Protein AF-A0A3L6MU27-F1 (afdb_monomer)

Mean predicted aligned error: 10.03 Å

Structure (mmCIF, N/CA/C/O backbone):
data_AF-A0A3L6MU27-F1
#
_entry.id   AF-A0A3L6MU27-F1
#
loop_
_atom_site.group_PDB
_atom_site.id
_atom_site.type_symbol
_atom_site.label_atom_id
_atom_site.label_alt_id
_atom_site.label_comp_id
_atom_site.label_asym_id
_atom_site.label_entity_id
_atom_site.label_seq_id
_atom_site.pdbx_PDB_ins_code
_atom_site.Cartn_x
_atom_site.Cartn_y
_atom_site.Cartn_z
_atom_site.occupancy
_atom_site.B_iso_or_equiv
_atom_site.auth_seq_id
_atom_site.auth_comp_id
_atom_site.auth_asym_id
_atom_site.auth_atom_id
_atom_site.pdbx_PDB_model_num
ATOM 1 N N . MET A 1 1 ? -32.184 4.919 -13.809 1.00 33.75 1 MET A N 1
ATOM 2 C CA . MET A 1 1 ? -31.709 4.452 -12.488 1.00 33.75 1 MET A CA 1
ATOM 3 C C . MET A 1 1 ? -30.527 3.514 -12.733 1.00 33.75 1 MET A C 1
ATOM 5 O O . MET A 1 1 ? -30.750 2.382 -13.135 1.00 33.75 1 MET A O 1
ATOM 9 N N . LEU A 1 2 ? -29.279 3.995 -12.640 1.00 29.23 2 LEU A N 1
ATOM 10 C CA . LEU A 1 2 ? -28.095 3.145 -12.842 1.00 29.23 2 LEU A CA 1
ATOM 11 C C . LEU A 1 2 ? -27.779 2.403 -11.536 1.00 29.23 2 LEU A C 1
ATOM 13 O O . LEU A 1 2 ? -27.376 3.024 -10.557 1.00 29.23 2 LEU A O 1
ATOM 17 N N . ARG A 1 3 ? -27.945 1.077 -11.525 1.00 33.16 3 ARG A N 1
ATOM 18 C CA . ARG A 1 3 ? -27.339 0.211 -10.507 1.00 33.16 3 ARG A CA 1
ATOM 19 C C . ARG A 1 3 ? -25.890 -0.042 -10.925 1.00 33.16 3 ARG A C 1
ATOM 21 O O . ARG A 1 3 ? -25.657 -0.762 -11.889 1.00 33.16 3 ARG A O 1
ATOM 28 N N . LYS A 1 4 ? -24.922 0.558 -10.226 1.00 35.19 4 LYS A N 1
ATOM 29 C CA . LYS A 1 4 ? -23.520 0.125 -10.294 1.00 35.19 4 LYS A CA 1
ATOM 30 C C . LYS A 1 4 ? -23.440 -1.233 -9.597 1.00 35.19 4 LYS A C 1
ATOM 32 O O . LYS A 1 4 ? -23.516 -1.316 -8.377 1.00 35.19 4 LYS A O 1
ATOM 37 N N . THR A 1 5 ? -23.355 -2.306 -10.369 1.00 35.03 5 THR A N 1
ATOM 38 C CA . THR A 1 5 ? -22.972 -3.617 -9.848 1.00 35.03 5 THR A CA 1
ATOM 39 C C . THR A 1 5 ? -21.467 -3.556 -9.595 1.00 35.03 5 THR A C 1
ATOM 41 O O . THR A 1 5 ? -20.701 -3.383 -10.542 1.00 35.03 5 THR A O 1
ATOM 44 N N . ALA A 1 6 ? -21.028 -3.618 -8.336 1.00 39.75 6 ALA A N 1
ATOM 45 C CA . ALA A 1 6 ? -19.606 -3.729 -8.027 1.00 39.75 6 ALA A CA 1
ATOM 46 C C . ALA A 1 6 ? -19.101 -5.069 -8.584 1.00 39.75 6 ALA A C 1
ATOM 48 O O . ALA A 1 6 ? -19.510 -6.137 -8.126 1.00 39.75 6 ALA A O 1
ATOM 49 N N . ALA A 1 7 ? -18.270 -5.022 -9.625 1.00 39.44 7 ALA A N 1
ATOM 50 C CA . ALA A 1 7 ? -17.615 -6.210 -10.147 1.00 39.44 7 ALA A CA 1
ATOM 51 C C . ALA A 1 7 ? -16.613 -6.709 -9.097 1.00 39.44 7 ALA A C 1
ATOM 53 O O . ALA A 1 7 ? -15.696 -5.987 -8.707 1.00 39.44 7 ALA A O 1
ATOM 54 N N . ILE A 1 8 ? -16.801 -7.941 -8.628 1.00 42.66 8 ILE A N 1
ATOM 55 C CA . ILE A 1 8 ? -15.897 -8.595 -7.681 1.00 42.66 8 ILE A CA 1
ATOM 56 C C . ILE A 1 8 ? -14.601 -8.924 -8.433 1.00 42.66 8 ILE A C 1
ATOM 58 O O . ILE A 1 8 ? -14.545 -9.895 -9.186 1.00 42.66 8 ILE A O 1
ATOM 62 N N . VAL A 1 9 ? -13.556 -8.113 -8.255 1.00 46.97 9 VAL A N 1
ATOM 63 C CA . VAL A 1 9 ? -12.234 -8.366 -8.848 1.00 46.97 9 VAL A CA 1
ATOM 64 C C . VAL A 1 9 ? -11.330 -8.994 -7.792 1.00 46.97 9 VAL A C 1
ATOM 66 O O . VAL A 1 9 ? -10.852 -8.310 -6.890 1.00 46.97 9 VAL A O 1
ATOM 69 N N . LYS A 1 10 ? -11.073 -10.303 -7.908 1.00 51.50 10 LYS A N 1
ATOM 70 C CA . LYS A 1 10 ? -10.020 -10.974 -7.132 1.00 51.50 10 LYS A CA 1
ATOM 71 C C . LYS A 1 10 ? -8.662 -10.594 -7.718 1.00 51.50 10 LYS A C 1
ATOM 73 O O . LYS A 1 10 ? -8.339 -10.988 -8.835 1.00 51.50 10 LYS A O 1
ATOM 78 N N . VAL A 1 11 ? -7.865 -9.843 -6.964 1.00 51.44 11 VAL A N 1
ATOM 79 C CA . VAL A 1 11 ? -6.502 -9.471 -7.361 1.00 51.44 11 VAL A CA 1
ATOM 80 C C . VAL A 1 11 ? -5.537 -10.579 -6.937 1.00 51.44 11 VAL A C 1
ATOM 82 O O . VAL A 1 11 ? -5.315 -10.795 -5.746 1.00 51.44 11 VAL A O 1
ATOM 85 N N . GLN A 1 12 ? -4.964 -11.286 -7.909 1.00 53.38 12 GLN A N 1
ATOM 86 C CA . GLN A 1 12 ? -3.901 -12.266 -7.683 1.00 53.38 12 GLN A CA 1
ATOM 87 C C . GLN A 1 12 ? -2.571 -11.683 -8.162 1.00 53.38 12 GLN A C 1
ATOM 89 O O . GLN A 1 12 ? -2.470 -11.222 -9.298 1.00 53.38 12 GLN A O 1
ATOM 94 N N . ALA A 1 13 ? -1.558 -11.683 -7.294 1.00 58.94 13 ALA A N 1
ATOM 95 C CA . ALA A 1 13 ? -0.199 -11.361 -7.704 1.00 58.94 13 ALA A CA 1
ATOM 96 C C . ALA A 1 13 ? 0.385 -12.535 -8.498 1.00 58.94 13 ALA A C 1
ATOM 98 O O . ALA A 1 13 ? 0.317 -13.681 -8.057 1.00 58.94 13 ALA A O 1
ATOM 99 N N . SER A 1 14 ? 0.988 -12.231 -9.644 1.00 61.00 14 SER A N 1
ATOM 100 C CA . SER A 1 14 ? 1.679 -13.212 -10.492 1.00 61.00 14 SER A CA 1
ATOM 101 C C . SER A 1 14 ? 3.170 -13.345 -10.155 1.00 61.00 14 SER A C 1
ATOM 103 O O . SER A 1 14 ? 3.901 -14.033 -10.861 1.00 61.00 14 SER A O 1
ATOM 105 N N . THR A 1 15 ? 3.636 -12.657 -9.109 1.00 60.47 15 THR A N 1
ATOM 106 C CA . THR A 1 15 ? 5.044 -12.567 -8.705 1.00 60.47 15 THR A CA 1
ATOM 107 C C . THR A 1 15 ? 5.208 -12.900 -7.226 1.00 60.47 15 THR A C 1
ATOM 109 O O . THR A 1 15 ? 4.252 -12.846 -6.446 1.00 60.47 15 THR A O 1
ATOM 112 N N . ASN A 1 16 ? 6.440 -13.215 -6.822 1.00 68.88 16 ASN A N 1
ATOM 113 C CA . ASN A 1 16 ? 6.778 -13.367 -5.410 1.00 68.88 16 ASN A CA 1
ATOM 114 C C . ASN A 1 16 ? 6.515 -12.055 -4.653 1.00 68.88 16 ASN A C 1
ATOM 116 O O . ASN A 1 16 ? 6.714 -10.959 -5.180 1.00 68.88 16 ASN A O 1
ATOM 120 N N . VAL A 1 17 ? 6.047 -12.186 -3.412 1.00 77.75 17 VAL A N 1
ATOM 121 C CA . VAL A 1 17 ? 5.805 -11.057 -2.509 1.00 77.75 17 VAL A CA 1
ATOM 122 C C . VAL A 1 17 ? 7.037 -10.872 -1.637 1.00 77.75 17 VAL A C 1
ATOM 124 O O . VAL A 1 17 ? 7.345 -11.753 -0.831 1.00 77.75 17 VAL A O 1
ATOM 127 N N . ASP A 1 18 ? 7.675 -9.712 -1.752 1.00 86.25 18 ASP A N 1
ATOM 128 C CA . ASP A 1 18 ? 8.831 -9.343 -0.939 1.00 86.25 18 ASP A CA 1
ATOM 129 C C . ASP A 1 18 ? 8.439 -8.385 0.191 1.00 86.25 18 ASP A C 1
ATOM 131 O O . ASP A 1 18 ? 7.551 -7.538 0.048 1.00 86.25 18 ASP A O 1
ATOM 135 N N . SER A 1 19 ? 9.112 -8.518 1.334 1.00 90.25 19 SER A N 1
ATOM 136 C CA . SER A 1 19 ? 8.971 -7.581 2.449 1.00 90.25 19 SER A CA 1
ATOM 137 C C . SER A 1 19 ? 9.563 -6.228 2.070 1.00 90.25 19 SER A C 1
ATOM 139 O O . SER A 1 19 ? 10.712 -6.153 1.644 1.00 90.25 19 SER A O 1
ATOM 141 N N . ILE A 1 20 ? 8.801 -5.157 2.277 1.00 90.00 20 ILE A N 1
ATOM 142 C CA . ILE A 1 20 ? 9.219 -3.792 1.955 1.00 90.00 20 ILE A CA 1
ATOM 143 C C . ILE A 1 20 ? 8.767 -2.814 3.041 1.00 90.00 20 ILE A C 1
ATOM 145 O O . ILE A 1 20 ? 7.733 -3.017 3.681 1.00 90.00 20 ILE A O 1
ATOM 149 N N . ARG A 1 21 ? 9.543 -1.749 3.256 1.00 89.69 21 ARG A N 1
ATOM 150 C CA . ARG A 1 21 ? 9.246 -0.669 4.213 1.00 89.69 21 ARG A CA 1
ATOM 151 C C . ARG A 1 21 ? 9.402 0.712 3.561 1.00 89.69 21 ARG A C 1
ATOM 153 O O . ARG A 1 21 ? 10.018 0.803 2.498 1.00 89.69 21 ARG A O 1
ATOM 160 N N . PRO A 1 22 ? 8.886 1.786 4.188 1.00 90.75 22 PRO A N 1
ATOM 161 C CA . PRO A 1 22 ? 9.177 3.142 3.747 1.00 90.75 22 PRO A CA 1
ATOM 162 C C . PRO A 1 22 ? 10.685 3.410 3.611 1.00 90.75 22 PRO A C 1
ATOM 164 O O . PRO A 1 22 ? 11.485 2.846 4.362 1.00 90.75 22 PRO A O 1
ATOM 167 N N . GLY A 1 23 ? 11.076 4.237 2.642 1.00 93.88 23 GLY A N 1
ATOM 168 C CA . GLY A 1 23 ? 12.479 4.500 2.295 1.00 93.88 23 GLY A CA 1
ATOM 169 C C . GLY A 1 23 ? 13.076 3.530 1.273 1.00 93.88 23 GLY A C 1
ATOM 170 O O . GLY A 1 23 ? 14.249 3.661 0.917 1.00 93.88 23 GLY A O 1
ATOM 171 N N . GLN A 1 24 ? 12.295 2.568 0.774 1.00 96.44 24 GLN A N 1
ATOM 172 C CA . GLN A 1 24 ? 12.776 1.531 -0.142 1.00 96.44 24 GLN A CA 1
ATOM 173 C C . GLN A 1 24 ? 12.132 1.591 -1.525 1.00 96.44 24 GLN A C 1
A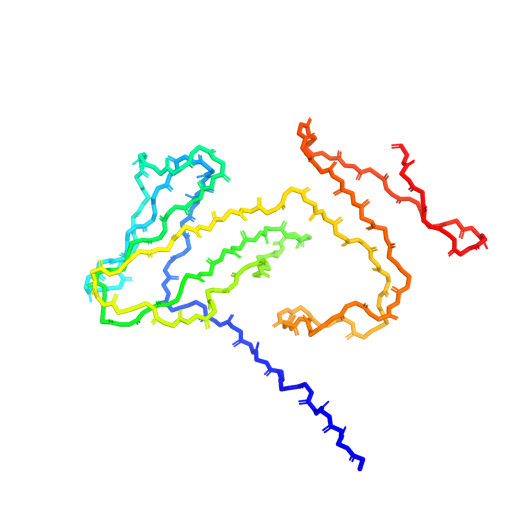TOM 175 O O . GLN A 1 24 ? 11.074 2.185 -1.752 1.00 96.44 24 GLN A O 1
ATOM 180 N N . THR A 1 25 ? 12.806 0.936 -2.460 1.00 96.44 25 THR A N 1
ATOM 181 C CA . THR A 1 25 ? 12.365 0.693 -3.822 1.00 96.44 25 THR A CA 1
ATOM 182 C C . THR A 1 25 ? 12.098 -0.796 -4.027 1.00 96.44 25 THR A C 1
ATOM 184 O O . THR A 1 25 ? 12.841 -1.639 -3.531 1.00 96.44 25 THR A O 1
ATOM 187 N N . TYR A 1 26 ? 11.053 -1.121 -4.778 1.00 95.19 26 TYR A N 1
ATOM 188 C CA . TYR A 1 26 ? 10.836 -2.439 -5.362 1.00 95.19 26 TYR A CA 1
ATOM 189 C C . TYR A 1 26 ? 11.065 -2.328 -6.862 1.00 95.19 26 TYR A C 1
ATOM 191 O O . TYR A 1 26 ? 10.398 -1.530 -7.520 1.00 95.19 26 TYR A O 1
ATOM 199 N N . THR A 1 27 ? 11.973 -3.121 -7.419 1.00 95.50 27 THR A N 1
ATOM 200 C CA . THR A 1 27 ? 12.214 -3.157 -8.864 1.00 95.50 27 THR A CA 1
ATOM 201 C C . THR A 1 27 ? 11.766 -4.492 -9.429 1.00 95.50 27 THR A C 1
ATOM 203 O O . THR A 1 27 ? 12.242 -5.538 -8.991 1.00 95.50 27 THR A O 1
ATOM 206 N N . LEU A 1 28 ? 10.860 -4.439 -10.406 1.00 94.00 28 LEU A N 1
ATOM 207 C CA . LEU A 1 28 ? 10.418 -5.598 -11.171 1.00 94.00 28 LEU A CA 1
ATOM 208 C C . LEU A 1 28 ? 11.221 -5.679 -12.468 1.00 94.00 28 LEU A C 1
ATOM 210 O O . LEU A 1 28 ? 11.144 -4.768 -13.290 1.00 94.00 28 LEU A O 1
ATOM 214 N N . THR A 1 29 ? 11.991 -6.742 -12.655 1.00 93.44 29 THR A N 1
ATOM 215 C CA . THR A 1 29 ? 12.830 -6.962 -13.842 1.00 93.44 29 THR A CA 1
ATOM 216 C C . THR A 1 29 ? 12.012 -7.436 -15.058 1.00 93.44 29 THR A C 1
ATOM 218 O O . THR A 1 29 ? 10.853 -7.829 -14.904 1.00 93.44 29 THR A O 1
ATOM 221 N N . PRO A 1 30 ? 12.585 -7.430 -16.284 1.00 93.06 30 PRO A N 1
ATOM 222 C CA . PRO A 1 30 ? 11.893 -7.892 -17.496 1.00 93.06 30 PRO A CA 1
ATOM 223 C C . PRO A 1 30 ? 11.333 -9.322 -17.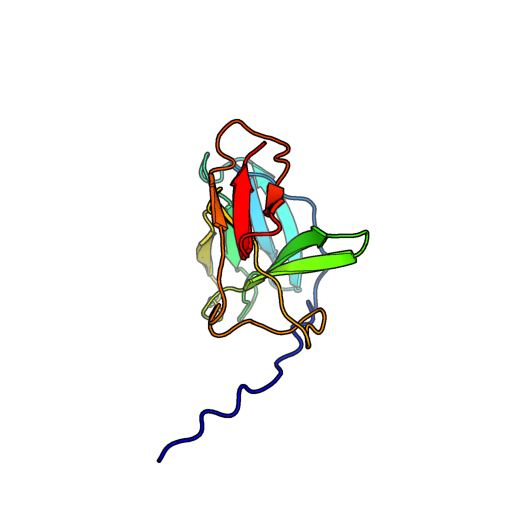438 1.00 93.06 30 PRO A C 1
ATOM 225 O O . PRO A 1 30 ? 10.359 -9.620 -18.122 1.00 93.06 30 PRO A O 1
ATOM 228 N N . ASP A 1 31 ? 11.927 -10.193 -16.623 1.00 89.44 31 ASP A N 1
ATOM 229 C CA . ASP A 1 31 ? 11.507 -11.576 -16.372 1.00 89.44 31 ASP A CA 1
ATOM 230 C C . ASP A 1 31 ? 10.550 -11.713 -15.170 1.00 89.44 31 ASP A C 1
ATOM 232 O O . ASP A 1 31 ? 10.369 -12.809 -14.641 1.00 89.44 31 ASP A O 1
ATOM 236 N N . TYR A 1 32 ? 9.925 -10.608 -14.745 1.00 87.12 32 TYR A N 1
ATOM 237 C CA . TYR A 1 32 ? 8.953 -10.544 -13.649 1.00 87.12 32 TYR A CA 1
ATOM 238 C C . TYR A 1 32 ? 9.505 -10.992 -12.285 1.00 87.12 32 TYR A C 1
ATOM 240 O O . TYR A 1 32 ? 8.757 -11.465 -11.424 1.00 87.12 32 TYR A O 1
ATOM 248 N N . ARG A 1 33 ? 10.809 -10.806 -12.049 1.00 89.56 33 ARG A N 1
ATOM 249 C CA . ARG A 1 33 ? 11.422 -11.025 -10.735 1.00 89.56 33 ARG A CA 1
ATOM 250 C C . ARG A 1 33 ? 11.509 -9.720 -9.953 1.00 89.56 33 ARG A C 1
ATOM 252 O O . ARG A 1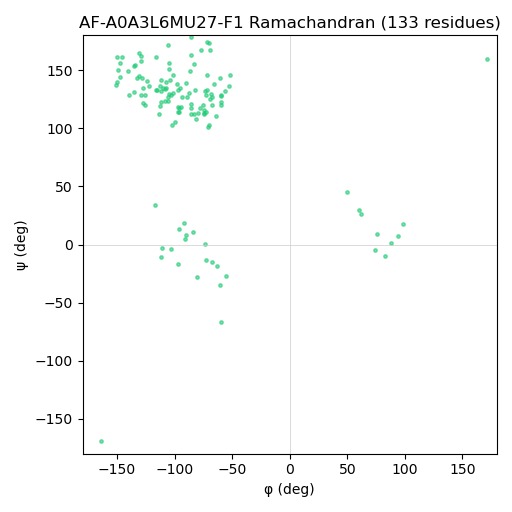 33 ? 11.887 -8.675 -10.476 1.00 89.56 33 ARG A O 1
ATOM 259 N N . GLY A 1 34 ? 11.123 -9.792 -8.686 1.00 89.38 34 GLY A N 1
ATOM 260 C CA . GLY A 1 34 ? 11.192 -8.682 -7.747 1.00 89.38 34 GLY A CA 1
ATOM 261 C C . GLY A 1 34 ? 12.537 -8.586 -7.049 1.00 89.38 34 GLY A C 1
ATOM 262 O O . GLY A 1 34 ? 13.185 -9.598 -6.788 1.00 89.38 34 GLY A O 1
ATOM 263 N N . SER A 1 35 ? 12.937 -7.366 -6.707 1.00 92.38 35 SER A N 1
ATOM 264 C CA . SER A 1 35 ? 13.976 -7.122 -5.706 1.00 92.38 35 SER A CA 1
ATOM 265 C C . SER A 1 35 ? 13.705 -5.832 -4.941 1.00 92.38 35 SER A C 1
ATOM 267 O O . SER A 1 35 ? 13.214 -4.851 -5.509 1.00 92.38 35 SER A O 1
ATOM 269 N N . VAL A 1 36 ? 14.039 -5.834 -3.651 1.00 95.19 36 VAL A N 1
ATOM 270 C CA . VAL A 1 36 ? 13.907 -4.675 -2.763 1.00 95.19 36 VAL A CA 1
ATOM 271 C C . VAL A 1 36 ? 15.283 -4.073 -2.515 1.00 95.19 36 VAL A C 1
ATOM 273 O O . VAL A 1 36 ? 16.210 -4.787 -2.146 1.00 95.19 36 VAL A O 1
ATOM 276 N N . ASN A 1 37 ? 15.404 -2.761 -2.699 1.00 94.44 37 ASN A N 1
ATOM 277 C CA . ASN A 1 37 ? 16.632 -2.005 -2.458 1.00 94.44 37 ASN A CA 1
ATOM 278 C C . ASN A 1 37 ? 16.312 -0.721 -1.685 1.00 94.44 37 ASN A C 1
ATOM 280 O O . ASN A 1 37 ? 15.205 -0.197 -1.792 1.00 94.44 37 ASN A O 1
ATOM 284 N N . ASP A 1 38 ? 17.271 -0.174 -0.944 1.00 95.44 38 ASP A N 1
ATOM 285 C CA . ASP A 1 38 ? 17.115 1.150 -0.328 1.00 95.44 38 ASP A CA 1
ATOM 286 C C . ASP A 1 38 ? 17.129 2.279 -1.389 1.00 95.44 38 ASP A C 1
ATOM 288 O O . ASP A 1 38 ? 17.353 2.038 -2.577 1.00 95.44 38 ASP A O 1
ATOM 292 N N . GLY A 1 39 ? 16.854 3.524 -0.978 1.00 93.06 39 GLY A N 1
ATOM 293 C CA . GLY A 1 39 ? 16.877 4.705 -1.863 1.00 93.06 39 GLY A CA 1
ATOM 294 C C . GLY A 1 39 ? 15.507 5.148 -2.397 1.00 93.06 39 GLY A C 1
ATOM 295 O O . GLY A 1 39 ? 15.426 5.880 -3.386 1.00 93.06 39 GLY A O 1
ATOM 296 N N . GLY A 1 40 ? 14.424 4.699 -1.761 1.00 93.31 40 GLY A N 1
ATOM 297 C CA . GLY A 1 40 ? 13.066 5.197 -1.990 1.00 93.31 40 GLY A CA 1
ATOM 298 C C . GLY A 1 40 ? 12.728 6.440 -1.149 1.00 93.31 40 GLY A C 1
ATOM 299 O O . GLY A 1 40 ? 13.551 6.902 -0.357 1.00 93.31 40 GLY A O 1
ATOM 300 N N . PRO A 1 41 ? 11.511 6.994 -1.299 1.00 92.81 41 PRO A N 1
ATOM 301 C CA . PRO A 1 41 ? 11.047 8.131 -0.498 1.00 92.81 41 PRO A CA 1
ATOM 302 C C . PRO A 1 41 ? 10.902 7.749 0.983 1.00 92.81 41 PRO A C 1
ATOM 304 O O . PRO A 1 41 ? 10.398 6.676 1.290 1.00 92.81 41 PRO A O 1
ATOM 307 N N . GLN A 1 42 ? 11.311 8.614 1.919 1.00 90.19 42 GLN A N 1
ATOM 308 C CA . GLN A 1 42 ? 11.301 8.286 3.358 1.00 90.19 42 GLN A CA 1
ATOM 309 C C . GLN A 1 42 ? 9.906 7.955 3.911 1.00 90.19 42 GLN A C 1
ATOM 311 O O . GLN A 1 42 ? 9.773 7.102 4.783 1.00 90.19 42 GLN A O 1
ATOM 316 N N . ASP A 1 43 ? 8.871 8.612 3.393 1.00 87.75 43 ASP A N 1
ATOM 317 C CA . ASP A 1 43 ? 7.471 8.450 3.787 1.00 87.75 43 ASP A CA 1
ATOM 318 C C . ASP A 1 43 ? 6.701 7.481 2.872 1.00 87.75 43 ASP A C 1
ATOM 320 O O . ASP A 1 43 ? 5.471 7.426 2.901 1.00 87.75 43 ASP A O 1
ATOM 324 N N . GLY A 1 44 ? 7.402 6.709 2.039 1.00 90.38 44 GLY A N 1
ATOM 325 C CA . GLY A 1 44 ? 6.752 5.840 1.072 1.00 90.38 44 GLY A CA 1
ATOM 326 C C . GLY A 1 44 ? 7.647 4.770 0.474 1.00 90.38 44 GLY A C 1
ATOM 327 O O . GLY A 1 44 ? 8.761 4.501 0.906 1.00 90.38 44 GLY A O 1
ATOM 328 N N . ILE A 1 45 ? 7.120 4.132 -0.553 1.00 93.44 45 ILE A N 1
ATOM 329 C CA . ILE A 1 45 ? 7.759 3.060 -1.300 1.00 93.44 45 ILE A CA 1
ATOM 330 C C . ILE A 1 45 ? 7.789 3.490 -2.760 1.00 93.44 45 ILE A C 1
ATOM 332 O O . ILE A 1 45 ? 6.812 4.046 -3.256 1.00 93.44 45 ILE A O 1
ATOM 336 N N . ARG A 1 46 ? 8.875 3.217 -3.479 1.00 95.19 46 ARG A N 1
ATOM 337 C CA . ARG A 1 46 ? 8.909 3.409 -4.934 1.00 95.19 46 ARG A CA 1
ATOM 338 C C . ARG A 1 46 ? 8.844 2.067 -5.643 1.00 95.19 46 ARG A C 1
ATOM 340 O O . ARG A 1 46 ? 9.693 1.215 -5.427 1.00 95.19 46 ARG A O 1
ATOM 347 N N . PHE A 1 47 ? 7.872 1.887 -6.519 1.00 95.00 47 PHE A N 1
ATOM 348 C CA . PHE A 1 47 ? 7.844 0.771 -7.453 1.00 95.00 47 PHE A CA 1
ATOM 349 C C . PHE A 1 47 ? 8.485 1.197 -8.776 1.00 95.00 47 PHE A C 1
ATOM 351 O O . PHE A 1 47 ? 8.077 2.199 -9.355 1.00 95.00 47 PHE A O 1
ATOM 358 N N . ASN A 1 48 ? 9.467 0.440 -9.257 1.00 95.88 48 ASN A N 1
ATOM 359 C CA . ASN A 1 48 ? 10.124 0.632 -10.546 1.00 95.88 48 ASN A CA 1
ATOM 360 C C . ASN A 1 48 ? 9.775 -0.545 -11.457 1.00 95.88 48 ASN A C 1
ATOM 362 O O . ASN A 1 48 ? 10.128 -1.689 -11.157 1.00 95.88 48 ASN A O 1
ATOM 366 N N . ASN A 1 49 ? 9.123 -0.275 -12.584 1.00 95.88 49 ASN A N 1
ATOM 367 C CA . ASN A 1 49 ? 8.783 -1.316 -13.540 1.00 95.88 49 ASN A CA 1
ATOM 368 C C . ASN A 1 49 ? 9.816 -1.392 -14.671 1.00 95.88 49 ASN A C 1
ATOM 370 O O . ASN A 1 49 ? 9.953 -0.452 -15.448 1.00 95.88 49 ASN A O 1
ATOM 374 N N . GLN A 1 50 ? 10.497 -2.527 -14.812 1.00 95.94 50 GLN A N 1
ATOM 375 C CA . GLN A 1 50 ? 11.306 -2.873 -15.989 1.00 95.94 50 GLN A CA 1
ATOM 376 C C . GLN A 1 50 ? 10.692 -4.030 -16.799 1.00 95.94 50 GLN A C 1
ATOM 378 O O . GLN A 1 50 ? 11.197 -4.365 -17.872 1.00 95.94 50 GLN A O 1
ATOM 383 N N . ALA A 1 51 ? 9.584 -4.617 -16.334 1.00 92.62 51 ALA A N 1
ATOM 384 C CA . ALA A 1 51 ? 8.751 -5.508 -17.138 1.00 92.62 51 ALA A CA 1
ATOM 385 C C . ALA A 1 51 ? 7.973 -4.724 -18.208 1.00 92.62 51 ALA A C 1
ATOM 387 O O . ALA A 1 51 ? 8.039 -3.497 -18.262 1.00 92.62 51 ALA A O 1
ATOM 388 N N . ASP A 1 52 ? 7.255 -5.421 -19.093 1.00 91.50 52 ASP A N 1
ATOM 389 C CA . ASP A 1 52 ? 6.451 -4.772 -20.141 1.00 91.50 52 ASP A CA 1
ATOM 390 C C . ASP A 1 52 ? 5.375 -3.848 -19.543 1.00 91.50 52 ASP A C 1
ATOM 392 O O . ASP A 1 52 ? 5.462 -2.620 -19.634 1.00 91.50 52 ASP A O 1
ATOM 396 N N . ARG A 1 53 ? 4.400 -4.439 -18.848 1.00 90.06 53 ARG A N 1
ATOM 397 C CA . ARG A 1 53 ? 3.359 -3.724 -18.107 1.00 90.06 53 ARG A CA 1
ATOM 398 C C . ARG A 1 53 ? 3.084 -4.413 -16.781 1.00 90.06 53 ARG A C 1
ATOM 400 O O . ARG A 1 53 ? 2.841 -5.619 -16.752 1.00 90.06 53 ARG A O 1
ATOM 407 N N . ALA A 1 54 ? 3.108 -3.649 -15.692 1.00 89.00 54 ALA A N 1
ATOM 408 C CA . ALA A 1 54 ? 2.825 -4.165 -14.356 1.00 89.00 54 ALA A CA 1
ATOM 409 C C . ALA A 1 54 ? 2.194 -3.100 -13.452 1.00 89.00 54 ALA A C 1
ATOM 411 O O . ALA A 1 54 ? 2.472 -1.908 -13.581 1.00 89.00 54 ALA A O 1
ATOM 412 N N . SER A 1 55 ? 1.364 -3.545 -12.511 1.00 88.75 55 SER A N 1
ATOM 413 C CA . SER A 1 55 ? 0.806 -2.710 -11.446 1.00 88.75 55 SER A CA 1
ATOM 414 C C . SER A 1 55 ? 1.318 -3.219 -10.102 1.00 88.75 55 SER A C 1
ATOM 416 O O . SER A 1 55 ? 1.256 -4.428 -9.862 1.00 88.75 55 SER A O 1
ATOM 418 N N . PRO A 1 56 ? 1.804 -2.342 -9.211 1.00 88.94 56 PRO A N 1
ATOM 419 C CA . PRO A 1 56 ? 2.199 -2.764 -7.878 1.00 88.94 56 PRO A CA 1
ATOM 420 C C . PRO A 1 56 ? 0.975 -3.105 -7.027 1.00 88.94 56 PRO A C 1
ATOM 422 O O . PRO A 1 56 ? -0.069 -2.454 -7.118 1.00 88.94 56 PRO A O 1
ATOM 425 N N . ILE A 1 57 ? 1.133 -4.093 -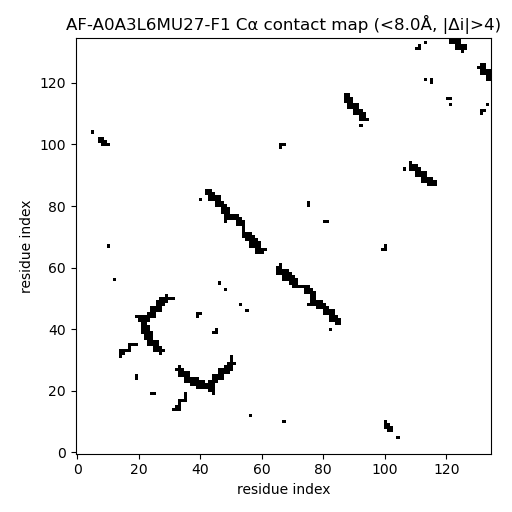6.148 1.00 86.19 57 ILE A N 1
ATOM 426 C CA . ILE A 1 57 ? 0.167 -4.424 -5.100 1.00 86.19 57 ILE A CA 1
ATOM 427 C C . ILE A 1 57 ? 0.920 -4.420 -3.774 1.00 86.19 57 ILE A C 1
ATOM 429 O O . ILE A 1 57 ? 1.950 -5.082 -3.648 1.00 86.19 57 ILE A O 1
ATOM 433 N N . VAL A 1 58 ? 0.409 -3.692 -2.782 1.00 85.50 58 VAL A N 1
ATOM 434 C CA . VAL A 1 58 ? 0.948 -3.736 -1.417 1.00 85.50 58 VAL A CA 1
ATOM 435 C C . VAL A 1 58 ? 0.017 -4.571 -0.559 1.00 85.50 58 VAL A C 1
ATOM 437 O O . VAL A 1 58 ? -1.192 -4.337 -0.521 1.00 85.50 58 VAL A O 1
ATOM 440 N N . TYR A 1 59 ? 0.596 -5.537 0.148 1.00 83.38 59 TYR A N 1
ATOM 441 C CA . TYR A 1 59 ? -0.117 -6.411 1.067 1.00 83.38 59 TYR A CA 1
ATOM 442 C C . TYR A 1 59 ? 0.150 -6.023 2.519 1.00 83.38 59 TYR A C 1
ATOM 444 O O . TYR A 1 59 ? 1.236 -5.564 2.870 1.00 83.38 59 TYR A O 1
ATOM 452 N N . ARG A 1 60 ? -0.827 -6.296 3.384 1.00 79.75 60 ARG A N 1
ATOM 453 C CA . ARG A 1 60 ? -0.676 -6.297 4.841 1.00 79.75 60 ARG A CA 1
ATOM 454 C C . ARG A 1 60 ? -1.202 -7.609 5.403 1.00 79.75 60 ARG A C 1
ATOM 456 O O . ARG A 1 60 ? -2.200 -8.135 4.920 1.00 79.75 60 ARG A O 1
ATOM 463 N N . THR A 1 61 ? -0.553 -8.130 6.437 1.00 78.69 61 THR A N 1
ATOM 464 C CA . THR A 1 61 ? -1.107 -9.246 7.209 1.00 78.69 61 THR A CA 1
ATOM 465 C C . THR A 1 61 ? -2.228 -8.728 8.107 1.00 78.69 61 THR A C 1
ATOM 467 O O . THR A 1 61 ? -1.991 -7.871 8.957 1.00 78.69 61 THR A O 1
ATOM 470 N N . ILE A 1 62 ? -3.436 -9.253 7.918 1.00 72.44 62 ILE A N 1
ATOM 471 C CA . ILE A 1 62 ? -4.631 -8.989 8.723 1.00 72.44 62 ILE A CA 1
ATOM 472 C C . ILE A 1 62 ? -5.183 -10.355 9.140 1.00 72.44 62 ILE A C 1
ATOM 474 O O . ILE A 1 62 ? -5.444 -11.199 8.285 1.00 72.44 62 ILE A O 1
ATOM 478 N N . ASN A 1 63 ? -5.310 -10.605 10.447 1.00 73.75 63 ASN A N 1
ATOM 479 C CA . ASN A 1 63 ? -5.762 -11.892 11.002 1.00 73.75 63 ASN A CA 1
ATOM 480 C C . ASN A 1 63 ? -5.016 -13.110 10.416 1.00 73.75 63 ASN A C 1
ATOM 482 O O . ASN A 1 63 ? -5.622 -14.092 9.995 1.00 73.75 63 ASN A O 1
ATOM 486 N N . GLY A 1 64 ? -3.686 -13.015 10.311 1.00 75.75 64 GLY A N 1
ATOM 487 C CA . GLY A 1 64 ? -2.836 -14.079 9.758 1.00 75.75 64 GLY A CA 1
ATOM 488 C C . GLY A 1 64 ? -2.905 -14.251 8.235 1.00 75.75 64 GLY A C 1
ATOM 489 O O . GLY A 1 64 ? -2.121 -15.014 7.679 1.00 75.75 64 GLY A O 1
ATOM 490 N N . SER A 1 65 ? -3.779 -13.517 7.541 1.00 74.69 65 SER A N 1
ATOM 491 C CA . SER A 1 65 ? -3.940 -13.580 6.085 1.00 74.69 65 SER A CA 1
ATOM 492 C C . SER A 1 65 ? -3.372 -12.335 5.405 1.00 74.69 65 SER A C 1
ATOM 494 O O . SER A 1 65 ? -3.550 -11.217 5.886 1.00 74.69 65 SER A O 1
ATOM 496 N N . ARG A 1 66 ? -2.697 -12.498 4.261 1.00 74.81 66 ARG A N 1
ATOM 497 C CA . ARG A 1 66 ? -2.248 -11.358 3.444 1.00 74.81 66 ARG A CA 1
ATOM 498 C C . ARG A 1 66 ? -3.443 -10.756 2.705 1.00 74.81 66 ARG A C 1
ATOM 500 O O . ARG A 1 66 ? -4.016 -11.402 1.835 1.00 74.81 66 ARG A O 1
ATOM 507 N N . ALA A 1 67 ? -3.782 -9.514 3.027 1.00 75.81 67 ALA A N 1
ATOM 508 C CA . ALA A 1 67 ? -4.816 -8.736 2.359 1.00 75.81 67 ALA A CA 1
ATOM 509 C C . ALA A 1 67 ? -4.174 -7.617 1.521 1.00 75.81 67 ALA A C 1
ATOM 511 O O . ALA A 1 67 ? -3.269 -6.940 2.020 1.00 75.81 67 ALA A O 1
ATOM 512 N N . PRO A 1 68 ? -4.594 -7.408 0.260 1.00 75.50 68 PRO A N 1
ATOM 513 C CA . PRO A 1 68 ? -4.148 -6.255 -0.510 1.00 75.50 68 PRO A CA 1
ATOM 514 C C . PRO A 1 68 ? -4.716 -4.979 0.124 1.00 75.50 68 PRO A C 1
ATOM 516 O O . PRO A 1 68 ? -5.918 -4.877 0.354 1.00 75.50 68 PRO A O 1
ATOM 519 N N . ILE A 1 69 ? -3.846 -4.015 0.415 1.00 77.25 69 ILE A N 1
ATOM 520 C CA . ILE A 1 69 ? -4.210 -2.700 0.974 1.00 77.25 69 ILE A CA 1
ATOM 521 C C . ILE A 1 69 ? -3.982 -1.559 -0.020 1.00 77.25 69 ILE A C 1
ATOM 523 O O . ILE A 1 69 ? -4.410 -0.433 0.210 1.00 77.25 69 ILE A O 1
ATOM 527 N N . TYR A 1 70 ? -3.302 -1.849 -1.127 1.00 80.38 70 TYR A N 1
ATOM 528 C CA . TYR A 1 70 ? -3.092 -0.922 -2.225 1.00 80.38 70 TYR A CA 1
ATOM 529 C C . TYR A 1 70 ? -2.953 -1.703 -3.526 1.00 80.38 70 TYR A C 1
ATOM 531 O O . TYR A 1 70 ? -2.243 -2.708 -3.570 1.00 80.38 70 TYR A O 1
ATOM 539 N N . VAL A 1 71 ? -3.586 -1.205 -4.582 1.00 82.06 71 VAL A N 1
ATOM 540 C CA . VAL A 1 71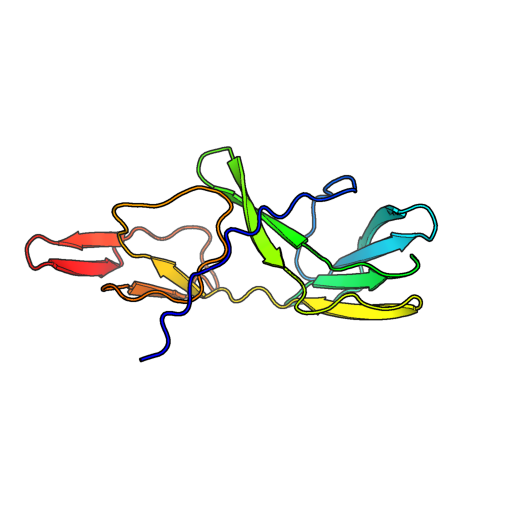 ? -3.411 -1.674 -5.957 1.00 82.06 71 VAL A CA 1
ATOM 541 C C . VAL A 1 71 ? -3.145 -0.440 -6.807 1.00 82.06 71 VAL A C 1
ATOM 543 O O . VAL A 1 71 ? -3.887 0.540 -6.721 1.00 82.06 71 VAL A O 1
ATOM 546 N N . GLY A 1 72 ? -2.079 -0.465 -7.605 1.00 80.31 72 GLY A N 1
ATOM 547 C CA . GLY A 1 72 ? -1.780 0.620 -8.534 1.00 80.31 72 GLY A CA 1
ATOM 548 C C . GLY A 1 72 ? -2.958 0.864 -9.479 1.00 80.31 72 GLY A C 1
ATOM 549 O O . GLY A 1 72 ? -3.497 -0.072 -10.064 1.00 80.31 72 GLY A O 1
ATOM 550 N N . SER A 1 73 ? -3.356 2.127 -9.640 1.00 74.00 73 SER A N 1
ATOM 551 C CA . SER A 1 73 ? -4.525 2.524 -10.441 1.00 74.00 73 SER A CA 1
ATOM 552 C C . SER A 1 73 ? -4.372 2.276 -11.945 1.00 74.00 73 SER A C 1
ATOM 554 O O . SER A 1 73 ? -5.358 2.314 -12.678 1.00 74.00 73 SER A O 1
ATOM 556 N N . MET A 1 74 ? -3.149 2.031 -12.416 1.00 80.06 74 MET A N 1
ATOM 557 C CA . MET A 1 74 ? -2.848 1.720 -13.807 1.00 80.06 74 MET A CA 1
ATOM 558 C C . MET A 1 74 ? -1.684 0.737 -13.911 1.00 80.06 74 MET A C 1
ATOM 560 O O . MET A 1 74 ? -0.890 0.579 -12.979 1.00 80.06 74 MET A O 1
ATOM 564 N N . GLN A 1 75 ? -1.561 0.089 -15.066 1.00 87.50 75 GLN A N 1
ATOM 565 C CA . GLN A 1 75 ? -0.353 -0.645 -15.423 1.00 87.50 75 GLN A CA 1
ATOM 566 C C . GLN A 1 75 ? 0.722 0.336 -15.873 1.00 87.50 75 GLN A C 1
ATOM 568 O O . GLN A 1 75 ? 0.562 1.026 -16.884 1.00 87.50 75 GLN A O 1
ATOM 573 N N . LEU A 1 76 ? 1.826 0.374 -15.138 1.00 92.06 76 LEU A N 1
ATOM 574 C CA . LEU A 1 76 ? 2.984 1.164 -15.513 1.00 92.06 76 LEU A CA 1
ATOM 575 C C . LEU A 1 76 ? 3.671 0.513 -16.717 1.00 92.06 76 LEU A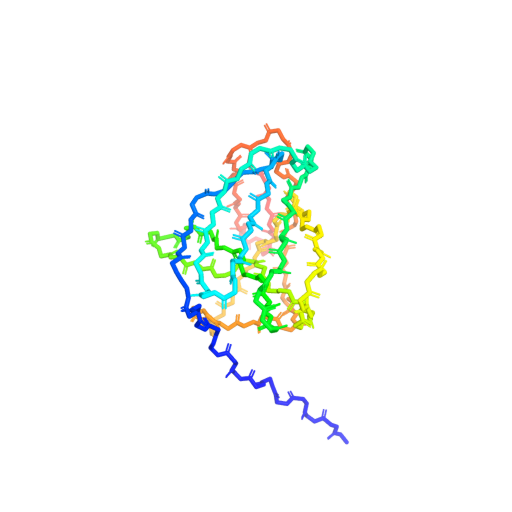 C 1
ATOM 577 O O . LEU A 1 76 ? 3.881 -0.702 -16.693 1.00 92.06 76 LEU A O 1
ATOM 581 N N . PRO A 1 77 ? 4.027 1.277 -17.763 1.00 95.00 77 PRO A N 1
ATOM 582 C CA . PRO A 1 77 ? 4.856 0.765 -18.848 1.00 95.00 77 PRO A CA 1
ATOM 583 C C . PRO A 1 77 ? 6.290 0.504 -18.366 1.00 95.00 77 PRO A C 1
ATOM 585 O O . PRO A 1 77 ? 6.692 0.946 -17.284 1.00 95.00 77 PRO A O 1
ATOM 588 N N . ARG A 1 78 ? 7.078 -0.205 -19.176 1.00 96.31 78 ARG A N 1
ATOM 589 C CA . ARG A 1 78 ? 8.517 -0.378 -18.948 1.00 96.31 78 ARG A CA 1
ATOM 590 C C . ARG A 1 78 ? 9.220 0.968 -18.754 1.00 96.31 78 ARG A C 1
ATOM 592 O O . ARG A 1 78 ? 8.991 1.910 -19.506 1.00 96.31 78 ARG A O 1
ATOM 599 N N . GLY A 1 79 ? 10.110 1.032 -17.770 1.00 96.38 79 GLY A N 1
ATOM 600 C CA . GLY A 1 79 ? 10.906 2.209 -17.429 1.00 96.38 79 GLY A CA 1
ATOM 601 C C . GLY A 1 79 ? 10.181 3.222 -16.541 1.00 96.38 79 GLY A C 1
ATOM 602 O O . GLY A 1 79 ? 10.827 4.132 -16.027 1.00 96.38 79 GLY A O 1
ATOM 603 N N . ALA A 1 80 ? 8.870 3.074 -16.326 1.00 96.69 80 ALA A N 1
ATOM 604 C CA . ALA A 1 80 ? 8.118 3.956 -15.445 1.00 96.69 80 ALA A CA 1
ATOM 605 C C . ALA A 1 80 ? 8.243 3.542 -13.973 1.00 96.69 80 ALA A C 1
ATOM 607 O O . ALA A 1 80 ? 8.475 2.377 -13.634 1.00 96.69 80 ALA A O 1
ATOM 608 N N . SER A 1 81 ? 8.040 4.515 -13.089 1.00 94.81 81 SER A N 1
ATOM 609 C CA . SER A 1 81 ? 7.996 4.310 -11.647 1.00 94.81 81 SER A CA 1
ATOM 610 C C . SER A 1 81 ? 6.752 4.941 -11.034 1.00 94.81 81 SER A C 1
ATOM 612 O O . SER A 1 81 ? 6.127 5.834 -11.607 1.00 94.81 81 SER A O 1
ATOM 614 N N . GLN A 1 82 ? 6.375 4.442 -9.863 1.00 94.00 82 GLN A N 1
ATOM 615 C CA . GLN A 1 82 ? 5.276 4.962 -9.067 1.00 94.00 82 GLN A CA 1
ATOM 616 C C . GLN A 1 82 ? 5.705 5.058 -7.613 1.00 94.00 82 GLN A C 1
ATOM 618 O O . GLN A 1 82 ? 6.212 4.095 -7.038 1.00 94.00 82 GLN A O 1
ATOM 623 N N . GLU A 1 83 ? 5.461 6.212 -7.007 1.00 93.50 83 GLU A N 1
ATOM 624 C CA . GLU A 1 83 ? 5.570 6.365 -5.564 1.00 93.50 83 GLU A CA 1
ATOM 625 C C . GLU A 1 83 ? 4.249 5.989 -4.903 1.00 93.50 83 GLU A C 1
ATOM 627 O O . GLU A 1 83 ? 3.170 6.439 -5.292 1.00 93.50 83 GLU A O 1
ATOM 632 N N . ILE A 1 84 ? 4.353 5.138 -3.896 1.00 90.06 84 ILE A N 1
ATOM 633 C CA . ILE A 1 84 ? 3.255 4.646 -3.087 1.00 90.06 84 ILE A CA 1
ATOM 634 C C . ILE A 1 84 ? 3.492 5.206 -1.696 1.00 90.06 84 ILE A C 1
ATOM 636 O O . ILE A 1 84 ? 4.451 4.827 -1.028 1.00 90.06 84 ILE A O 1
ATOM 640 N N . LYS A 1 85 ? 2.627 6.118 -1.262 1.00 86.81 85 LYS A N 1
ATOM 641 C CA . LYS A 1 85 ? 2.654 6.670 0.092 1.00 86.81 85 LYS A CA 1
ATOM 642 C C . LYS A 1 85 ? 1.549 6.006 0.901 1.00 86.81 85 LYS A C 1
ATOM 644 O O . LYS A 1 85 ? 0.379 6.330 0.681 1.00 86.81 85 LYS A O 1
ATOM 649 N N . PRO A 1 86 ? 1.870 5.041 1.781 1.00 72.69 86 PRO A N 1
ATOM 650 C CA . PRO A 1 86 ? 0.878 4.492 2.687 1.00 72.69 86 PRO A CA 1
ATOM 651 C C . PRO A 1 86 ? 0.335 5.634 3.545 1.00 72.69 86 PRO A C 1
ATOM 653 O O . PRO A 1 86 ? 1.096 6.329 4.214 1.00 72.69 86 PRO A O 1
ATOM 656 N N . ASN A 1 87 ? -0.976 5.852 3.514 1.00 72.75 87 ASN A N 1
ATOM 657 C CA . ASN A 1 87 ? -1.594 6.751 4.473 1.00 72.75 87 ASN A CA 1
ATOM 658 C C . ASN A 1 87 ? -1.596 6.044 5.835 1.00 72.75 87 ASN A C 1
ATOM 660 O O . ASN A 1 87 ? -2.053 4.906 5.939 1.00 72.75 87 ASN A O 1
ATOM 664 N N . ASN A 1 88 ? -1.103 6.710 6.877 1.00 72.88 88 ASN A N 1
ATOM 665 C CA . ASN A 1 88 ? -1.155 6.187 8.243 1.00 72.88 88 ASN A CA 1
ATOM 666 C C . ASN A 1 88 ? -2.564 6.255 8.841 1.00 72.88 88 ASN A C 1
ATOM 668 O O . ASN A 1 88 ? -2.770 5.860 9.983 1.00 72.88 88 ASN A O 1
ATOM 672 N N . ARG A 1 89 ? -3.548 6.753 8.093 1.00 80.56 89 ARG A N 1
ATOM 673 C CA . ARG A 1 89 ? -4.938 6.777 8.522 1.00 80.56 89 ARG A CA 1
ATOM 674 C C . ARG A 1 89 ? -5.622 5.465 8.185 1.00 80.56 89 ARG A C 1
ATOM 676 O O . ARG A 1 89 ? -5.711 5.078 7.021 1.00 80.56 89 ARG A O 1
ATOM 683 N N . ILE A 1 90 ? -6.124 4.801 9.215 1.00 78.56 90 ILE A N 1
ATOM 684 C CA . ILE A 1 90 ? -6.940 3.595 9.101 1.00 78.56 90 ILE A CA 1
ATOM 685 C C . ILE A 1 90 ? -8.384 3.989 9.366 1.00 78.56 90 ILE A C 1
ATOM 687 O O . ILE A 1 90 ? -8.657 4.804 10.243 1.00 78.56 90 ILE A O 1
ATOM 691 N N . ARG A 1 91 ? -9.315 3.394 8.626 1.00 78.94 91 ARG A N 1
ATOM 692 C CA . ARG A 1 91 ? -10.739 3.521 8.906 1.00 78.94 91 ARG A CA 1
ATOM 693 C C . ARG A 1 91 ? -11.281 2.178 9.372 1.00 78.94 91 ARG A C 1
ATOM 695 O O . ARG A 1 91 ? -10.989 1.159 8.753 1.00 78.94 91 ARG A O 1
ATOM 702 N N . VAL A 1 92 ? -12.037 2.181 10.462 1.00 80.12 92 VAL A N 1
ATOM 703 C CA . VAL A 1 92 ? -12.684 0.994 11.034 1.00 80.12 92 VAL A CA 1
ATOM 704 C C . VAL A 1 92 ? -14.191 1.179 10.928 1.00 80.12 92 VAL A C 1
ATOM 706 O O . VAL A 1 92 ? -14.702 2.252 11.240 1.00 80.12 92 VAL A O 1
ATOM 709 N N . TRP A 1 93 ? -14.892 0.156 10.449 1.00 79.81 93 TRP A N 1
ATOM 710 C CA . TRP A 1 93 ? -16.348 0.123 10.329 1.00 79.81 93 TRP A CA 1
ATOM 711 C C . TRP A 1 93 ? -16.836 -1.323 10.476 1.00 79.81 93 TRP A C 1
ATOM 713 O O . TRP A 1 93 ? -16.058 -2.265 10.301 1.00 79.81 93 TRP A O 1
ATOM 723 N N . PHE A 1 94 ? -18.121 -1.508 10.774 1.00 72.69 94 PHE A N 1
ATOM 724 C CA . PHE A 1 94 ? -18.756 -2.821 10.689 1.00 72.69 94 PHE A CA 1
ATOM 725 C C . PHE A 1 94 ? -19.328 -3.033 9.298 1.00 72.69 94 PHE A C 1
ATOM 727 O O . PHE A 1 94 ? -19.960 -2.139 8.748 1.00 72.69 94 PHE A O 1
ATOM 734 N N . GLN A 1 95 ? -19.168 -4.240 8.761 1.00 67.56 95 GLN A N 1
ATOM 735 C CA . GLN A 1 95 ? -19.955 -4.692 7.619 1.00 67.56 95 GLN A CA 1
ATOM 736 C C . GLN A 1 95 ? -20.491 -6.094 7.899 1.00 67.56 95 GLN A C 1
ATOM 738 O O . GLN A 1 95 ? -19.794 -6.916 8.496 1.00 67.56 95 GLN A O 1
ATOM 743 N N . ARG A 1 96 ? -21.714 -6.376 7.446 1.00 59.62 96 ARG A N 1
ATOM 744 C CA . ARG A 1 96 ? -22.336 -7.702 7.601 1.00 59.62 96 ARG A CA 1
ATOM 745 C C . ARG A 1 96 ? -21.867 -8.715 6.549 1.00 59.62 96 ARG A C 1
ATOM 747 O O . ARG A 1 96 ? -21.774 -9.893 6.864 1.00 59.62 96 ARG A O 1
ATOM 754 N N . ASP A 1 97 ? -21.475 -8.252 5.359 1.00 61.69 97 ASP A N 1
ATOM 755 C CA . ASP A 1 97 ? -21.256 -9.112 4.181 1.00 61.69 97 ASP A CA 1
ATOM 756 C C . ASP A 1 97 ? -19.803 -9.111 3.661 1.00 61.69 97 ASP A C 1
ATOM 758 O O . ASP A 1 97 ? -19.533 -9.196 2.462 1.00 61.69 97 ASP A O 1
ATOM 762 N N . GLY A 1 98 ? -18.825 -8.988 4.558 1.00 54.81 98 GLY A N 1
ATOM 763 C CA . GLY A 1 98 ? -17.425 -8.824 4.174 1.00 54.81 98 GLY A CA 1
ATOM 764 C C . GLY A 1 98 ? -16.754 -10.073 3.623 1.00 54.81 98 GLY A C 1
ATOM 765 O O . GLY A 1 98 ? -16.491 -11.004 4.376 1.00 54.81 98 GLY A O 1
ATOM 766 N N . GLN A 1 99 ? -16.375 -10.064 2.343 1.00 53.34 99 GLN A N 1
ATOM 767 C CA . GLN A 1 99 ? -15.511 -11.096 1.758 1.00 53.34 99 GLN A CA 1
ATOM 768 C C . GLN A 1 99 ? -14.064 -10.604 1.632 1.00 53.34 99 GLN A C 1
ATOM 770 O O . GLN A 1 99 ? -13.804 -9.532 1.077 1.00 53.34 99 GLN A O 1
ATOM 775 N N . SER A 1 100 ? -13.109 -11.408 2.110 1.00 50.75 100 SER A N 1
ATOM 776 C CA . SER A 1 100 ? -11.676 -11.153 1.943 1.00 50.75 100 SER A CA 1
ATOM 777 C C . SER A 1 100 ? -11.307 -11.102 0.452 1.00 50.75 100 SER A C 1
ATOM 779 O O . SER A 1 100 ? -11.653 -11.987 -0.327 1.00 50.75 100 SER A O 1
ATOM 781 N N . GLY A 1 101 ? -10.611 -10.037 0.039 1.00 47.25 101 GLY A N 1
ATOM 782 C CA . GLY A 1 101 ? -10.162 -9.847 -1.348 1.00 47.25 101 GLY A CA 1
ATOM 783 C C . GLY A 1 101 ? -11.088 -9.023 -2.250 1.00 47.25 101 GLY A C 1
ATOM 784 O O . GLY A 1 101 ? -10.813 -8.928 -3.443 1.00 47.25 101 GLY A O 1
ATOM 785 N N . THR A 1 102 ? -12.143 -8.409 -1.707 1.00 49.62 102 THR A N 1
ATOM 786 C CA . THR A 1 102 ? -13.002 -7.471 -2.453 1.00 49.62 102 THR A CA 1
ATOM 787 C C . THR A 1 102 ? -12.449 -6.050 -2.339 1.00 49.62 102 THR A C 1
ATOM 789 O O . THR A 1 102 ? -12.230 -5.566 -1.229 1.00 49.62 102 THR A O 1
ATOM 792 N N . MET A 1 103 ? -12.228 -5.366 -3.468 1.00 53.41 103 MET A N 1
ATOM 793 C CA . MET A 1 103 ? -11.985 -3.919 -3.444 1.00 53.41 103 MET A CA 1
ATOM 794 C C . MET A 1 103 ? -13.275 -3.200 -3.046 1.00 53.41 103 MET A C 1
ATOM 796 O O . MET A 1 103 ? -14.322 -3.404 -3.658 1.00 53.41 103 MET A O 1
ATOM 800 N N . ILE A 1 104 ? -13.195 -2.376 -2.008 1.00 56.97 104 ILE A N 1
ATOM 801 C CA . ILE A 1 104 ? -14.329 -1.622 -1.475 1.00 56.97 104 ILE A CA 1
ATOM 802 C C . ILE A 1 104 ? -14.446 -0.310 -2.273 1.00 56.97 104 ILE A C 1
ATOM 804 O O . ILE A 1 104 ? -13.517 0.493 -2.251 1.00 56.97 104 ILE A O 1
ATOM 808 N N . ASP A 1 105 ? -15.566 -0.100 -2.981 1.00 49.34 105 ASP A N 1
ATOM 809 C CA . ASP A 1 105 ? -15.871 1.148 -3.732 1.00 49.34 105 ASP A CA 1
ATOM 810 C C . ASP A 1 105 ? -16.217 2.321 -2.785 1.00 49.34 105 ASP A C 1
ATOM 812 O O . ASP A 1 105 ? -16.227 3.484 -3.178 1.00 49.34 105 ASP A O 1
ATOM 816 N N . GLY A 1 106 ? -16.467 2.033 -1.504 1.00 54.00 106 GLY A N 1
ATOM 817 C CA . GLY A 1 106 ? -16.692 3.034 -0.467 1.00 54.00 106 GLY A CA 1
ATOM 818 C C . GLY A 1 106 ? -17.159 2.427 0.854 1.00 54.00 106 GLY A C 1
ATOM 819 O O . GLY A 1 106 ? -17.663 1.306 0.899 1.00 54.00 106 GLY A O 1
ATOM 820 N N . ILE A 1 107 ? -16.986 3.178 1.943 1.00 59.00 107 ILE A N 1
ATOM 821 C CA . ILE A 1 107 ? -17.562 2.84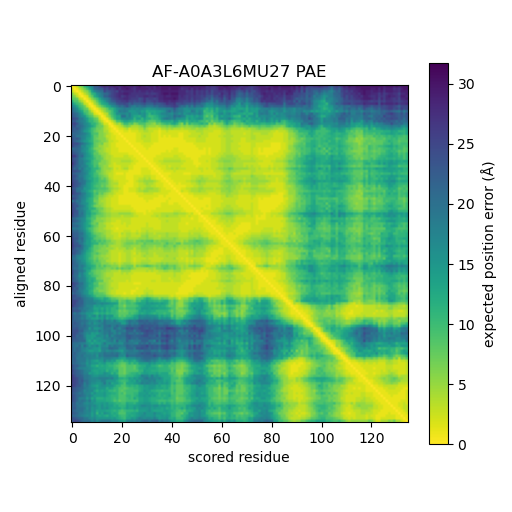8 3.252 1.00 59.00 107 ILE A CA 1
ATOM 822 C C . ILE A 1 107 ? -18.850 3.651 3.375 1.00 59.00 107 ILE A C 1
ATOM 824 O O . ILE A 1 107 ? -18.814 4.881 3.386 1.00 59.00 107 ILE A O 1
ATOM 828 N N . HIS A 1 108 ? -19.974 2.944 3.410 1.00 65.12 108 HIS A N 1
ATOM 829 C CA . HIS A 1 108 ? -21.311 3.542 3.443 1.00 65.12 108 HIS A CA 1
ATOM 830 C C . HIS A 1 108 ? -21.956 3.503 4.839 1.00 65.12 108 HIS A C 1
ATOM 832 O O . HIS A 1 108 ? -23.026 4.075 5.020 1.00 65.12 108 HIS A O 1
ATOM 838 N N . ASP A 1 109 ? -21.284 2.880 5.811 1.00 70.00 109 ASP A N 1
ATOM 839 C CA . ASP A 1 109 ? -21.711 2.761 7.208 1.00 70.00 109 ASP A CA 1
ATOM 840 C C . ASP A 1 109 ? -20.905 3.689 8.139 1.00 70.00 109 ASP A C 1
ATOM 842 O O . ASP A 1 109 ? -19.905 4.296 7.740 1.00 70.00 109 ASP A O 1
ATOM 846 N N . GLN A 1 110 ? -21.328 3.790 9.405 1.00 76.50 110 GLN A N 1
ATOM 847 C CA . GLN A 1 110 ? -20.600 4.536 10.435 1.00 76.50 110 GLN A CA 1
ATOM 848 C C . GLN A 1 110 ? -19.185 3.981 10.629 1.00 76.50 110 GLN A C 1
ATOM 850 O O . GLN A 1 110 ? -18.979 2.793 10.893 1.00 76.50 110 GLN A O 1
ATOM 855 N N . SER A 1 111 ? -18.207 4.880 10.553 1.00 84.25 111 SER A N 1
ATOM 856 C CA . SER A 1 111 ? -16.793 4.544 10.653 1.00 84.25 111 SER A CA 1
ATOM 857 C C . SER A 1 111 ? -16.044 5.501 11.564 1.00 84.25 111 SER A C 1
ATOM 859 O O . SER A 1 111 ? -16.398 6.678 11.632 1.00 84.25 111 SER A O 1
ATOM 861 N N . ILE A 1 112 ? -14.948 5.032 12.150 1.00 87.25 112 ILE A N 1
ATOM 862 C CA . ILE A 1 112 ? -13.952 5.877 12.809 1.00 87.25 112 ILE A CA 1
ATOM 863 C C . ILE A 1 112 ? -12.659 5.894 12.006 1.00 87.25 112 ILE A C 1
ATOM 865 O O . ILE A 1 112 ? -12.188 4.858 11.538 1.00 87.25 112 ILE A O 1
ATOM 869 N N . GLU A 1 113 ? -12.098 7.087 11.834 1.00 88.38 113 GLU A N 1
ATOM 870 C CA . GLU A 1 113 ? -10.776 7.289 11.249 1.00 88.38 113 GLU A CA 1
ATOM 871 C C . GLU A 1 113 ? -9.749 7.452 12.369 1.00 88.38 113 GLU A C 1
ATOM 873 O O . GLU A 1 113 ? -9.963 8.193 13.327 1.00 88.38 113 GLU A O 1
ATOM 878 N N . ILE A 1 114 ? -8.634 6.743 12.247 1.00 87.69 114 ILE A N 1
ATOM 879 C CA . ILE A 1 114 ? -7.577 6.673 13.248 1.00 87.69 114 ILE A CA 1
ATOM 880 C C . ILE A 1 114 ? -6.278 7.042 12.557 1.00 87.69 114 ILE A C 1
ATOM 882 O O . ILE A 1 114 ? -5.858 6.354 11.627 1.00 87.69 114 ILE A O 1
ATOM 886 N N . ASP A 1 115 ? -5.624 8.101 13.023 1.00 86.69 115 ASP A N 1
ATOM 887 C CA . ASP A 1 115 ? -4.257 8.408 12.617 1.00 86.69 115 ASP A CA 1
ATOM 888 C C . ASP A 1 115 ? -3.277 7.525 13.399 1.00 86.69 115 ASP A C 1
ATOM 890 O O . ASP A 1 115 ? -3.147 7.635 14.620 1.00 86.69 115 ASP A O 1
ATOM 894 N N . MET A 1 116 ? -2.599 6.629 12.687 1.00 81.38 116 MET A N 1
ATOM 895 C CA . MET A 1 116 ? -1.585 5.728 13.230 1.00 81.38 116 MET A CA 1
ATOM 896 C C . MET A 1 116 ? -0.176 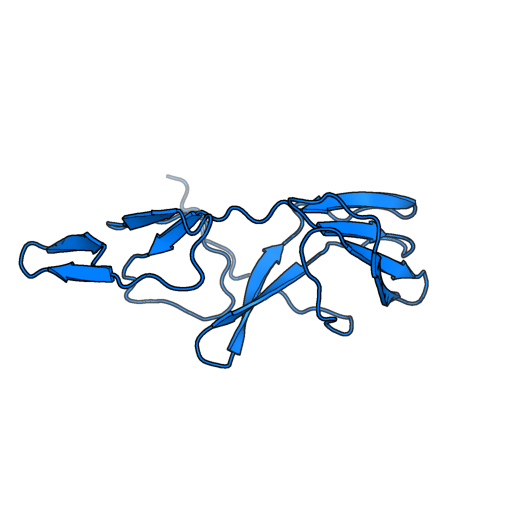6.327 13.185 1.00 81.38 116 MET A C 1
ATOM 898 O O . MET A 1 116 ? 0.797 5.625 13.456 1.00 81.38 116 MET A O 1
ATOM 902 N N . SER A 1 117 ? -0.017 7.606 12.843 1.00 78.00 117 SER A N 1
ATOM 903 C CA . SER A 1 117 ? 1.293 8.261 12.837 1.00 78.00 117 SER A CA 1
ATOM 904 C C . SER A 1 117 ? 1.916 8.222 14.236 1.00 78.00 117 SER A C 1
ATOM 906 O O . SER A 1 117 ? 1.335 8.697 15.210 1.00 78.00 117 SER A O 1
ATOM 908 N N . GLY A 1 118 ? 3.094 7.602 14.348 1.00 76.25 118 GLY A N 1
ATOM 909 C CA . GLY A 1 118 ? 3.772 7.375 15.630 1.00 76.25 118 GLY A CA 1
ATOM 910 C C . GLY A 1 118 ? 3.180 6.244 16.485 1.00 76.25 118 GLY A C 1
ATOM 911 O O . GLY A 1 118 ? 3.587 6.087 17.633 1.00 76.25 118 GLY A O 1
ATOM 912 N N . ARG A 1 119 ? 2.243 5.447 15.950 1.00 79.50 119 ARG A N 1
ATOM 913 C CA . ARG A 1 119 ? 1.556 4.354 16.657 1.00 79.50 119 ARG A CA 1
ATOM 914 C C . ARG A 1 119 ? 1.763 3.034 15.931 1.00 79.50 119 ARG A C 1
ATOM 916 O O . ARG A 1 119 ? 1.600 2.945 14.719 1.00 79.50 119 ARG A O 1
ATOM 923 N N . THR A 1 120 ? 2.049 1.974 16.675 1.00 72.38 120 THR A N 1
ATOM 924 C CA . THR A 1 120 ? 2.063 0.604 16.132 1.00 72.38 120 THR A CA 1
ATOM 925 C C . THR A 1 120 ? 0.759 -0.144 16.402 1.00 72.38 120 THR A C 1
ATOM 927 O O . THR A 1 120 ? 0.477 -1.136 15.732 1.00 72.38 120 THR A O 1
ATOM 930 N N . SER A 1 121 ? -0.052 0.343 17.345 1.00 82.06 121 SER A N 1
ATOM 931 C CA . SER A 1 121 ? -1.346 -0.222 17.725 1.00 82.06 121 SER A CA 1
ATOM 932 C C . SER A 1 121 ? -2.319 0.876 18.168 1.00 82.06 121 SER A C 1
ATOM 934 O O . SER A 1 121 ? -1.902 1.973 18.541 1.00 82.06 121 SER A O 1
ATOM 936 N N . ALA A 1 122 ? -3.613 0.585 18.058 1.00 87.69 122 ALA A N 1
ATOM 937 C CA . ALA A 1 122 ? -4.718 1.407 18.532 1.00 87.69 122 ALA A CA 1
ATOM 938 C C . ALA A 1 122 ? -5.877 0.474 18.896 1.00 87.69 122 ALA A C 1
ATOM 940 O O . ALA A 1 122 ? -6.134 -0.486 18.164 1.00 87.69 122 ALA A O 1
ATOM 941 N N . THR A 1 123 ? -6.566 0.762 19.998 1.00 89.31 123 THR A N 1
ATOM 942 C CA . THR A 1 123 ? -7.763 0.024 20.413 1.00 89.31 123 THR A CA 1
ATOM 943 C C . THR A 1 123 ? -8.984 0.895 20.183 1.00 89.31 123 THR A C 1
ATOM 945 O O . THR A 1 123 ? -8.984 2.085 20.494 1.00 89.31 123 THR A O 1
ATOM 948 N N . VAL A 1 124 ? -10.018 0.297 19.601 1.00 89.44 124 VAL A N 1
ATOM 949 C CA . VAL A 1 124 ? -11.260 0.974 19.243 1.00 89.44 124 VAL A CA 1
ATOM 950 C C . VAL A 1 124 ? -12.413 0.195 19.845 1.00 89.44 124 VAL A C 1
ATOM 952 O O . VAL A 1 124 ? -12.453 -1.030 19.720 1.00 89.44 124 VAL A O 1
ATOM 955 N N . VAL A 1 125 ? -13.352 0.906 20.457 1.00 90.75 125 VAL A N 1
ATOM 956 C CA . VAL A 1 125 ? -14.567 0.331 21.030 1.00 90.75 125 VAL A CA 1
ATOM 957 C C . VAL A 1 125 ? -15.773 0.814 20.234 1.00 90.75 125 VAL A C 1
ATOM 959 O O . VAL A 1 125 ? -15.856 1.988 19.870 1.00 90.75 125 VAL A O 1
ATOM 962 N N . PHE A 1 126 ? -16.693 -0.106 19.947 1.00 88.00 126 PHE A N 1
ATOM 963 C CA . PHE A 1 126 ? -18.043 0.236 19.516 1.00 88.00 126 PHE A CA 1
ATOM 964 C C . PHE A 1 126 ? -18.953 0.202 20.732 1.00 88.00 126 PHE A C 1
ATOM 966 O O . PHE A 1 126 ? -19.107 -0.848 21.354 1.00 88.00 126 PHE A O 1
ATOM 973 N N . ASN A 1 127 ? -19.476 1.363 21.096 1.00 89.69 127 ASN A N 1
ATOM 974 C CA . ASN A 1 127 ? -20.235 1.560 22.319 1.00 89.69 127 ASN A CA 1
ATOM 975 C C . ASN A 1 127 ? -21.716 1.206 22.108 1.00 89.69 127 ASN A C 1
ATOM 977 O O . ASN A 1 127 ? -22.211 1.167 20.980 1.00 89.69 127 ASN A O 1
ATOM 981 N N . ASP A 1 128 ? -22.443 1.014 23.210 1.00 90.62 128 ASP A N 1
ATOM 982 C CA . ASP A 1 128 ? -23.881 0.698 23.193 1.00 90.62 128 ASP A CA 1
ATOM 983 C C . ASP A 1 128 ? -24.744 1.820 22.583 1.00 90.62 128 ASP A C 1
ATOM 985 O O . ASP A 1 128 ? -25.874 1.581 22.159 1.00 90.62 128 ASP A O 1
ATOM 989 N N . ASP A 1 129 ? -24.213 3.044 22.500 1.00 90.38 129 ASP A N 1
ATOM 990 C CA . ASP A 1 129 ? -24.845 4.188 21.833 1.00 90.38 129 ASP A CA 1
ATOM 991 C C . ASP A 1 129 ? -24.602 4.223 20.310 1.00 90.38 129 ASP A C 1
ATOM 993 O O . ASP A 1 129 ? -24.922 5.212 19.649 1.00 90.38 129 ASP A O 1
ATOM 997 N N . PHE A 1 130 ? -24.059 3.137 19.749 1.00 84.19 130 PHE A N 1
ATOM 998 C CA . PHE A 1 130 ? -23.709 2.990 18.336 1.00 84.19 130 PHE A CA 1
ATOM 999 C C . PHE A 1 130 ? -22.650 3.995 17.855 1.00 84.19 130 PHE A C 1
ATOM 1001 O O . PHE A 1 130 ? -22.577 4.318 16.668 1.00 84.19 130 PHE A O 1
ATOM 1008 N N . THR A 1 131 ? -21.797 4.486 18.757 1.00 88.12 131 THR A N 1
ATOM 1009 C CA . THR A 1 131 ? -20.636 5.306 18.402 1.00 88.12 131 THR A CA 1
ATOM 1010 C C . THR A 1 131 ? -19.334 4.525 18.511 1.00 88.12 131 THR A C 1
ATOM 1012 O O . THR A 1 131 ? -19.209 3.543 19.243 1.00 88.12 131 THR A O 1
ATOM 1015 N N . TRP A 1 132 ? -18.331 4.990 17.774 1.00 89.50 132 TRP A N 1
ATOM 1016 C CA . TRP A 1 132 ? -16.965 4.506 17.890 1.00 89.50 132 TRP A CA 1
ATOM 1017 C C . TRP A 1 132 ? -16.145 5.441 18.779 1.00 89.50 132 TRP A C 1
ATOM 1019 O O . TRP A 1 132 ? -16.203 6.659 18.608 1.00 89.50 132 TRP A O 1
ATOM 1029 N N . SER A 1 133 ? -15.314 4.882 19.656 1.00 90.94 133 SER A N 1
ATOM 1030 C CA . SER A 1 133 ? -14.338 5.636 20.447 1.00 90.94 133 SER A CA 1
ATOM 1031 C C . SER A 1 133 ? -12.948 5.003 20.374 1.00 90.94 133 SER A C 1
ATOM 1033 O O . SER A 1 133 ? -12.794 3.783 20.290 1.00 90.94 133 SER A O 1
ATOM 1035 N N . LEU A 1 134 ? -11.922 5.857 20.377 1.00 91.50 134 LEU A N 1
ATOM 1036 C CA . LEU A 1 134 ? -10.536 5.442 20.573 1.00 91.50 134 LEU A CA 1
ATOM 1037 C C . LEU A 1 134 ? -10.288 5.290 22.080 1.00 91.50 134 LEU A C 1
ATOM 1039 O O . LEU A 1 134 ? -10.662 6.187 22.838 1.00 91.50 134 LEU A O 1
ATOM 1043 N N . GLN A 1 135 ? -9.665 4.185 22.487 1.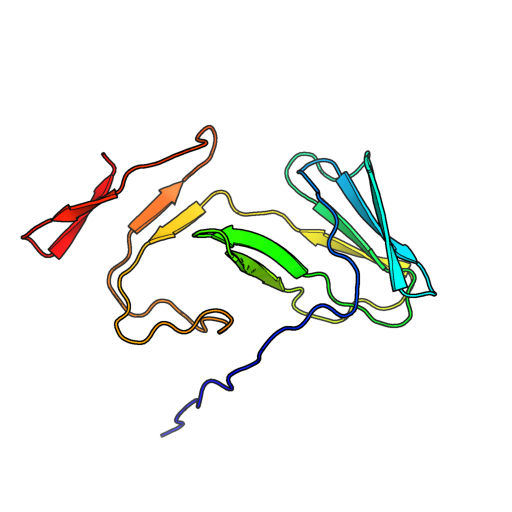00 84.75 135 GLN A N 1
ATOM 1044 C CA . GLN A 1 135 ? -9.234 3.953 23.868 1.00 84.75 135 GLN A CA 1
ATOM 1045 C C . GLN A 1 135 ? -7.821 4.489 24.120 1.00 84.75 135 GLN A C 1
ATOM 1047 O O . GLN A 1 135 ? -6.975 4.392 23.198 1.00 84.75 135 GLN A O 1
#

Nearest PDB structures (foldseek):
  3gdc-assembly1_B  TM=3.711E-01  e=7.242E-01  Arthrobacter sp. FB24
  6zs9-assembly1_m  TM=4.186E-01  e=3.007E+00  Homo sapiens
  4k15-assembly1_C-2  TM=1.709E-01  e=8.873E+00  Listeria monocytogenes EGD-e

Radius of gyration: 17.5 Å; Cα contacts (8 Å, |Δi|>4): 229; chains: 1; bounding box: 49×22×44 Å

pLDDT: mean 78.64, std 17.0, range [29.23, 96.69]

Organism: NCBI:txid396571

Secondary structure (DSSP, 8-state):
-------------SSPPPP--TTEEEEE-TTS-EEEEE-S-TTSEEEEE-SSEE--EEEEEETTEEEEEEE-SSPEETT-EEEE---SEEEEE--SS--TTPPPS---S-EEEEE-TT-S---EEE-TTS-EEE-

Foldseek 3Di:
DDDPDQDFDQDDDPEDDDDDDAQWEWEQAQVRYIDIDGRHHNQWYKYAYQHAWDWDWDWDQDPNDTATPDIHPGTDGHGDMDTDGDQQKDKDDDDPDDDGRGDDPDDPGDIDIDRCVVHPDWDWDQDPVRDIDTD

Solvent-accessible surface area (backbone atoms only — not comparable to full-atom values): 8725 Å² total; per-residue (Å²): 135,88,79,84,77,82,77,84,55,76,83,74,80,94,49,84,88,76,88,82,56,63,25,19,26,39,39,31,36,68,85,58,46,73,48,75,43,77,84,26,48,72,74,13,31,27,42,35,32,48,23,71,68,50,55,62,69,44,70,43,78,54,95,91,37,80,40,78,78,43,67,50,95,54,67,38,46,53,78,37,67,46,80,46,62,74,70,53,60,47,76,50,66,81,71,93,82,79,60,92,64,56,79,75,94,68,84,90,60,79,65,43,78,43,79,37,74,99,47,95,76,85,52,75,45,80,46,97,86,77,43,73,46,80,110

Sequence (135 aa):
MLRKTAAIVKVQASTNVDSIRPGQTYTLTPDYRGSVNDGGPQDGIRFNNQADRASPIVYRTINGSRAPIYVGSMQLPRGASQEIKPNNRIRVWFQRDGQSGTMIDGIHDQSIEIDMSGRTSATVVFNDDFTWSLQ